Protein AF-A0AA37W5P5-F1 (afdb_monomer)

Structure (mmCIF, N/CA/C/O backbone):
data_AF-A0AA37W5P5-F1
#
_entry.id   AF-A0AA37W5P5-F1
#
loop_
_atom_site.group_PDB
_atom_site.id
_atom_site.type_symbol
_atom_site.label_atom_id
_atom_site.label_alt_id
_atom_site.label_comp_id
_atom_site.label_asym_id
_atom_site.label_entity_id
_atom_site.label_seq_id
_atom_site.pdbx_PDB_ins_code
_atom_site.Cartn_x
_atom_site.Cartn_y
_atom_site.Cartn_z
_atom_site.occupancy
_atom_site.B_iso_or_equiv
_atom_site.auth_seq_id
_atom_site.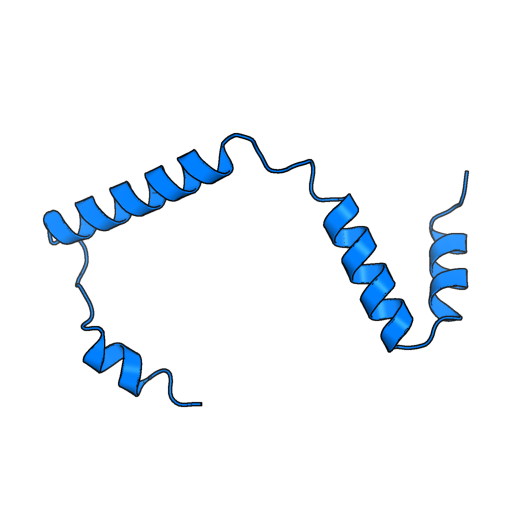auth_comp_id
_atom_site.auth_asym_id
_atom_site.auth_atom_id
_atom_site.pdbx_PDB_model_num
ATOM 1 N N . MET A 1 1 ? 16.653 14.386 -21.102 1.00 70.56 1 MET A N 1
ATOM 2 C CA . MET A 1 1 ? 15.467 13.998 -20.312 1.00 70.56 1 MET A CA 1
ATOM 3 C C . MET A 1 1 ? 14.846 12.792 -21.003 1.00 70.56 1 MET A C 1
ATOM 5 O O . MET A 1 1 ? 14.692 12.847 -22.218 1.00 70.56 1 MET A O 1
ATOM 9 N N . MET A 1 2 ? 14.606 11.689 -20.292 1.00 87.31 2 MET A N 1
ATOM 10 C CA . MET A 1 2 ? 13.949 10.508 -20.870 1.00 87.31 2 MET A CA 1
ATOM 11 C C . MET A 1 2 ? 12.458 10.807 -21.060 1.00 87.31 2 MET A C 1
ATOM 13 O O . MET A 1 2 ? 11.850 11.432 -20.194 1.00 87.31 2 MET A O 1
ATOM 17 N N . THR A 1 3 ? 11.864 10.389 -22.176 1.00 96.50 3 THR A N 1
ATOM 18 C CA . THR A 1 3 ? 10.411 10.522 -22.381 1.00 96.50 3 THR A CA 1
ATOM 19 C C . THR A 1 3 ? 9.660 9.346 -21.756 1.00 96.50 3 THR A C 1
ATOM 21 O O . THR A 1 3 ? 10.187 8.234 -21.684 1.00 96.50 3 THR A O 1
ATOM 24 N N . LEU A 1 4 ? 8.392 9.553 -21.385 1.00 94.56 4 LEU A N 1
ATOM 25 C CA . LEU A 1 4 ? 7.521 8.475 -20.898 1.00 94.56 4 LEU A CA 1
ATOM 26 C C . LEU A 1 4 ? 7.431 7.314 -21.902 1.00 94.56 4 LEU A C 1
ATOM 28 O O . LEU A 1 4 ? 7.476 6.146 -21.527 1.00 94.56 4 LEU A O 1
ATOM 32 N N . GLN A 1 5 ? 7.352 7.630 -23.196 1.00 96.44 5 GLN A N 1
ATOM 33 C CA . GLN A 1 5 ? 7.287 6.620 -24.248 1.00 96.44 5 GLN A CA 1
ATOM 34 C C . GLN A 1 5 ? 8.557 5.760 -24.300 1.00 96.44 5 GLN A C 1
ATOM 36 O O . GLN A 1 5 ? 8.453 4.544 -24.443 1.00 96.44 5 GLN A O 1
ATOM 41 N N . GLN A 1 6 ? 9.742 6.361 -24.156 1.00 95.81 6 GLN A N 1
ATOM 42 C CA . GLN A 1 6 ? 11.004 5.617 -24.082 1.00 95.81 6 GLN A 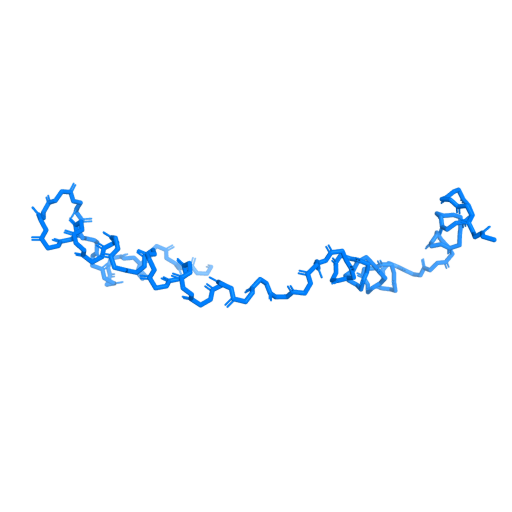CA 1
ATOM 43 C C . GLN A 1 6 ? 11.050 4.733 -22.830 1.00 95.81 6 GLN A C 1
ATOM 45 O O . GLN A 1 6 ? 11.366 3.551 -22.944 1.00 95.81 6 GLN A O 1
ATOM 50 N N . ALA A 1 7 ? 10.631 5.253 -21.671 1.00 94.12 7 ALA A N 1
ATOM 51 C CA . ALA A 1 7 ? 10.589 4.486 -20.423 1.00 94.12 7 ALA A CA 1
ATOM 52 C C . ALA A 1 7 ? 9.693 3.244 -20.532 1.00 94.12 7 ALA A C 1
ATOM 54 O O . ALA A 1 7 ? 10.085 2.147 -20.137 1.00 94.12 7 ALA A O 1
ATOM 55 N N . LEU A 1 8 ? 8.519 3.387 -21.151 1.00 95.75 8 LEU A N 1
ATOM 56 C CA . LEU A 1 8 ? 7.607 2.268 -21.383 1.00 95.75 8 LEU A CA 1
ATOM 57 C C . LEU A 1 8 ? 8.177 1.230 -22.356 1.00 95.75 8 LEU A C 1
ATOM 59 O O . LEU A 1 8 ? 7.958 0.034 -22.171 1.00 95.75 8 LEU A O 1
ATOM 63 N N . GLN A 1 9 ? 8.881 1.662 -23.405 1.00 96.44 9 GLN A N 1
ATOM 64 C CA . GLN A 1 9 ? 9.501 0.737 -24.358 1.00 96.44 9 GLN A CA 1
ATOM 65 C C . GLN A 1 9 ? 10.639 -0.056 -23.718 1.00 96.44 9 GLN A C 1
ATOM 67 O O . GLN A 1 9 ? 10.757 -1.257 -23.961 1.00 96.44 9 GLN A O 1
ATOM 72 N N . ASP A 1 10 ? 11.433 0.579 -22.862 1.00 95.12 10 ASP A N 1
ATOM 73 C CA . ASP A 1 10 ? 12.522 -0.095 -22.163 1.00 95.12 10 ASP A CA 1
ATOM 74 C C . ASP A 1 10 ? 12.002 -1.040 -21.074 1.00 95.12 10 ASP A C 1
ATOM 76 O O . ASP A 1 10 ? 12.431 -2.192 -21.014 1.00 95.12 10 ASP A O 1
ATOM 80 N N . ALA A 1 11 ? 10.978 -0.640 -20.313 1.00 95.38 11 ALA A N 1
ATOM 81 C CA . ALA A 1 11 ? 10.332 -1.511 -19.330 1.00 95.38 11 ALA A CA 1
ATOM 82 C C . ALA A 1 11 ? 9.724 -2.778 -19.962 1.00 95.38 11 ALA A C 1
ATOM 84 O O . ALA A 1 11 ? 9.710 -3.841 -19.342 1.00 95.38 11 ALA A O 1
ATOM 85 N N . LYS A 1 12 ? 9.247 -2.719 -21.215 1.00 94.56 12 LYS A N 1
ATOM 86 C CA . LYS A 1 12 ? 8.711 -3.897 -21.925 1.00 94.56 12 LYS A CA 1
ATOM 87 C C . LYS A 1 12 ? 9.763 -4.971 -22.214 1.00 94.56 12 LYS A C 1
ATOM 89 O O . LYS A 1 12 ? 9.375 -6.130 -22.359 1.00 94.56 12 LYS A O 1
ATOM 94 N N . LYS A 1 13 ? 11.051 -4.612 -22.276 1.00 97.00 13 LYS A N 1
ATOM 95 C CA . LYS A 1 13 ? 12.165 -5.554 -22.503 1.00 97.00 13 LYS A CA 1
ATOM 96 C C . LYS A 1 13 ? 12.487 -6.399 -21.267 1.00 97.00 13 LYS A C 1
ATOM 98 O O . LYS A 1 13 ? 13.132 -7.432 -21.399 1.00 97.00 13 LYS A O 1
ATOM 103 N N . LEU A 1 14 ? 12.027 -5.975 -20.092 1.00 97.38 14 LEU A N 1
ATOM 104 C CA . LEU A 1 14 ? 12.212 -6.681 -18.829 1.00 97.38 14 LEU A CA 1
ATOM 105 C C . LEU A 1 14 ? 11.289 -7.900 -18.716 1.00 97.38 14 LEU A C 1
ATOM 107 O O . LEU A 1 14 ? 10.171 -7.924 -19.253 1.00 97.38 14 LEU A O 1
ATOM 111 N N . SER A 1 15 ? 11.726 -8.897 -17.949 1.00 98.00 15 SER A N 1
ATOM 112 C CA . SER A 1 15 ? 10.884 -10.018 -17.538 1.00 98.00 15 SER A CA 1
ATOM 113 C C . SER A 1 15 ? 9.718 -9.548 -16.661 1.00 98.00 15 SER A C 1
ATOM 115 O O . SER A 1 15 ? 9.691 -8.433 -16.140 1.00 98.00 15 SER A O 1
ATOM 117 N N . LYS A 1 16 ? 8.721 -10.419 -16.453 1.00 96.06 16 LYS A N 1
ATOM 118 C CA . LYS A 1 16 ? 7.588 -10.103 -15.564 1.00 96.06 16 LYS A CA 1
ATOM 119 C C . LYS A 1 16 ? 8.042 -9.745 -14.143 1.00 96.06 16 LYS A C 1
ATOM 121 O O . LYS A 1 16 ? 7.458 -8.846 -13.552 1.00 96.06 16 LYS A O 1
ATOM 126 N N . LYS A 1 17 ? 9.064 -10.437 -13.626 1.00 96.56 17 LYS A N 1
ATOM 127 C CA . LYS A 1 17 ? 9.599 -10.219 -12.278 1.00 96.56 17 LYS A CA 1
ATOM 128 C C . LYS A 1 17 ? 10.285 -8.857 -12.172 1.00 96.56 17 LYS A C 1
ATOM 130 O O . LYS A 1 17 ? 9.918 -8.060 -11.322 1.00 96.56 17 LYS A O 1
ATOM 135 N N . GLU A 1 18 ? 11.186 -8.557 -13.100 1.00 97.00 18 GLU A N 1
ATOM 136 C CA . GLU A 1 18 ? 11.901 -7.274 -13.135 1.00 97.00 18 GLU A CA 1
ATOM 137 C C . GLU A 1 18 ? 10.948 -6.092 -13.365 1.00 97.00 18 GLU A C 1
ATOM 139 O O . GLU A 1 18 ? 11.128 -5.025 -12.788 1.00 97.00 18 GLU A O 1
ATOM 144 N N . ARG A 1 19 ? 9.881 -6.269 -14.161 1.00 97.25 19 ARG A N 1
ATOM 145 C CA . ARG A 1 19 ? 8.830 -5.246 -14.285 1.00 97.25 19 ARG A CA 1
ATOM 146 C C . ARG A 1 19 ? 8.081 -5.005 -12.977 1.00 97.25 19 ARG A C 1
ATOM 148 O O . ARG A 1 19 ? 7.707 -3.867 -12.718 1.00 97.25 19 ARG A O 1
ATOM 155 N N . ALA A 1 20 ? 7.830 -6.050 -12.188 1.00 95.94 20 ALA A N 1
ATOM 156 C CA . ALA A 1 20 ? 7.182 -5.913 -10.886 1.00 95.94 20 ALA A CA 1
ATOM 157 C C . ALA A 1 20 ? 8.088 -5.168 -9.894 1.00 95.94 20 ALA A C 1
ATOM 159 O O . ALA A 1 20 ? 7.624 -4.266 -9.204 1.00 95.94 20 ALA A O 1
ATOM 160 N N . GLU A 1 21 ? 9.382 -5.491 -9.887 1.00 96.69 21 GLU A N 1
ATOM 161 C CA . GLU A 1 21 ? 10.391 -4.786 -9.088 1.00 96.69 21 GLU A CA 1
ATOM 162 C C . GLU A 1 21 ? 10.489 -3.308 -9.495 1.00 96.69 21 GLU A C 1
ATOM 164 O O . GLU A 1 21 ? 10.390 -2.431 -8.639 1.00 96.69 21 GLU A O 1
ATOM 169 N N . LEU A 1 22 ? 10.567 -3.015 -10.799 1.00 95.94 22 LEU A N 1
ATOM 170 C CA . LEU A 1 22 ? 10.577 -1.644 -11.317 1.00 95.94 22 LEU A CA 1
ATOM 171 C C . LEU A 1 22 ? 9.312 -0.869 -10.921 1.00 95.94 22 LEU A C 1
ATOM 173 O O . LEU A 1 22 ? 9.407 0.285 -10.510 1.00 95.94 22 LEU A O 1
ATOM 177 N N . ALA A 1 23 ? 8.134 -1.486 -11.035 1.00 95.31 23 ALA A N 1
ATOM 178 C CA . ALA A 1 23 ? 6.879 -0.856 -10.636 1.00 95.31 23 ALA A CA 1
ATOM 179 C C . ALA A 1 23 ? 6.866 -0.528 -9.137 1.00 95.31 23 ALA A C 1
ATOM 181 O O . ALA A 1 23 ? 6.493 0.581 -8.768 1.00 95.31 23 ALA A O 1
ATOM 182 N N . HIS A 1 24 ? 7.320 -1.454 -8.288 1.00 93.00 24 HIS A N 1
ATOM 183 C CA . HIS A 1 24 ? 7.424 -1.226 -6.849 1.00 93.00 24 HIS A CA 1
ATOM 184 C C . HIS A 1 24 ? 8.378 -0.070 -6.521 1.00 93.00 24 HIS A C 1
ATOM 186 O O . HIS A 1 24 ? 8.001 0.846 -5.800 1.00 93.00 24 HIS A O 1
ATOM 192 N N . SER A 1 25 ? 9.580 -0.053 -7.106 1.00 92.06 25 SER A N 1
ATOM 193 C CA . SER A 1 25 ? 10.537 1.038 -6.889 1.00 92.06 25 SER A CA 1
ATOM 194 C C . SER A 1 25 ? 10.007 2.395 -7.353 1.00 92.06 25 SER A C 1
ATOM 196 O O . SER A 1 25 ? 10.234 3.396 -6.679 1.00 92.06 25 SER A O 1
ATOM 198 N N . LEU A 1 26 ? 9.293 2.439 -8.483 1.00 92.50 26 LEU A N 1
ATOM 199 C CA . LEU A 1 26 ? 8.676 3.671 -8.973 1.00 92.50 26 LEU A CA 1
ATOM 200 C C . LEU A 1 26 ? 7.565 4.151 -8.038 1.00 92.50 26 LEU A C 1
ATOM 202 O O . LEU A 1 26 ? 7.538 5.335 -7.725 1.00 92.50 26 LEU A O 1
ATOM 206 N N . LEU A 1 27 ? 6.697 3.257 -7.558 1.00 89.12 27 LEU A N 1
ATOM 207 C CA . LEU A 1 27 ? 5.656 3.610 -6.588 1.00 89.12 27 LEU A CA 1
ATOM 208 C C . LEU A 1 27 ? 6.267 4.178 -5.304 1.00 89.12 27 LEU A C 1
ATOM 210 O O . LEU A 1 27 ? 5.889 5.271 -4.903 1.00 89.12 27 LEU A O 1
ATOM 214 N N . ASN A 1 28 ? 7.284 3.519 -4.747 1.00 85.94 28 ASN A N 1
ATOM 215 C CA . ASN A 1 28 ? 7.975 4.017 -3.555 1.00 85.94 28 ASN A CA 1
ATOM 216 C C . ASN A 1 28 ? 8.669 5.369 -3.807 1.00 85.94 28 ASN A C 1
ATOM 218 O O . ASN A 1 28 ? 8.800 6.172 -2.897 1.00 85.94 28 ASN A O 1
ATOM 222 N N . SER A 1 29 ? 9.129 5.646 -5.034 1.00 85.38 29 SER A N 1
ATOM 223 C CA . SER A 1 29 ? 9.730 6.948 -5.373 1.00 85.38 29 SER A CA 1
ATOM 224 C C . SER A 1 29 ? 8.714 8.089 -5.488 1.00 85.38 29 SER A C 1
ATOM 226 O O . SER A 1 29 ? 9.107 9.253 -5.465 1.00 85.38 29 SER A O 1
ATOM 228 N N . LEU A 1 30 ? 7.430 7.753 -5.656 1.00 86.06 30 LEU A N 1
ATOM 229 C CA . LEU A 1 30 ? 6.319 8.704 -5.682 1.00 86.06 30 LEU A CA 1
ATOM 230 C C . LEU A 1 30 ? 5.749 8.959 -4.285 1.00 86.06 30 LEU A C 1
ATOM 232 O O . LEU A 1 30 ? 4.982 9.904 -4.119 1.00 86.06 30 LEU A O 1
ATOM 236 N N . GLU A 1 31 ? 6.099 8.130 -3.302 1.00 79.88 31 GLU A N 1
ATOM 237 C CA . GLU A 1 31 ? 5.830 8.427 -1.902 1.00 79.88 31 GLU A CA 1
ATOM 238 C C . GLU A 1 31 ? 6.725 9.608 -1.508 1.00 79.88 31 GLU A C 1
ATOM 240 O O . GLU A 1 31 ? 7.920 9.462 -1.241 1.00 79.88 31 GLU A O 1
ATOM 245 N N . GLU A 1 32 ? 6.155 10.815 -1.551 1.00 65.94 32 GLU A N 1
ATOM 246 C CA . GLU A 1 32 ? 6.752 11.987 -0.918 1.00 65.94 32 GLU A CA 1
ATOM 247 C C . GLU A 1 32 ? 7.003 11.608 0.545 1.00 65.94 32 GLU A C 1
ATOM 249 O O . GLU A 1 32 ? 6.108 11.061 1.192 1.00 65.94 32 GLU A O 1
ATOM 254 N N . GLY A 1 33 ? 8.262 11.753 0.985 1.00 62.16 33 GLY A N 1
ATOM 255 C CA . GLY A 1 33 ? 8.805 11.090 2.173 1.00 62.16 33 GLY A CA 1
ATOM 256 C C . GLY A 1 33 ? 7.839 11.098 3.349 1.00 62.16 33 GLY A C 1
ATOM 257 O O . GLY A 1 33 ? 7.191 12.120 3.549 1.00 62.16 33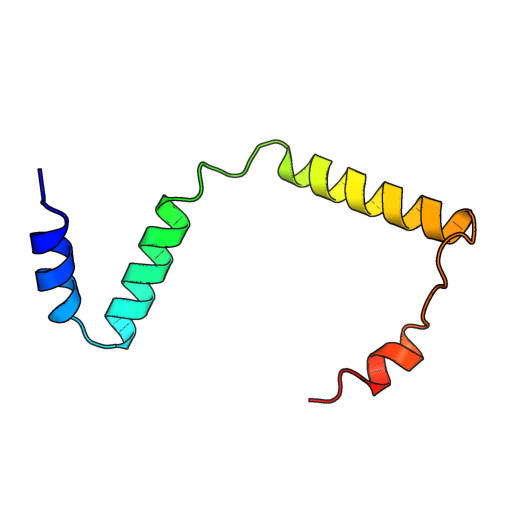 GLY A O 1
ATOM 258 N N . GLN A 1 34 ? 7.756 9.949 4.049 1.00 58.81 34 GLN A N 1
ATOM 259 C CA . GLN A 1 34 ? 6.927 9.701 5.239 1.00 58.81 34 GLN A CA 1
ATOM 260 C C . GLN A 1 34 ? 6.436 11.016 5.823 1.00 58.81 34 GLN A C 1
ATOM 262 O O . GLN A 1 34 ? 7.241 11.729 6.416 1.00 58.81 34 GLN A O 1
ATOM 267 N N . ASP A 1 35 ? 5.162 11.350 5.585 1.00 60.34 35 ASP A N 1
ATOM 268 C CA . ASP A 1 35 ? 4.558 12.528 6.196 1.00 60.34 35 ASP A CA 1
ATOM 269 C C . ASP A 1 35 ? 4.945 12.473 7.679 1.00 60.34 35 ASP A C 1
ATOM 271 O O . ASP A 1 35 ? 4.681 11.471 8.352 1.00 60.34 35 ASP A O 1
ATOM 275 N N . ASP A 1 36 ? 5.670 13.482 8.171 1.00 61.78 36 ASP A N 1
ATOM 276 C CA . ASP A 1 36 ? 6.182 13.495 9.548 1.00 61.78 36 ASP A CA 1
ATOM 277 C C . ASP A 1 36 ? 5.027 13.318 10.559 1.00 61.78 36 ASP A C 1
ATOM 279 O O . ASP A 1 36 ? 5.230 12.983 11.726 1.00 61.78 36 ASP A O 1
ATOM 283 N N . ASN A 1 37 ? 3.790 13.504 10.087 1.00 66.94 37 ASN A N 1
ATOM 284 C CA . ASN A 1 37 ? 2.549 13.335 10.807 1.00 66.94 37 ASN A CA 1
ATOM 285 C C . ASN A 1 37 ? 1.887 11.943 10.668 1.00 66.94 37 ASN A C 1
ATOM 287 O O . ASN A 1 37 ? 0.787 11.768 11.187 1.00 66.94 37 ASN A O 1
ATOM 291 N N . VAL A 1 38 ? 2.496 10.940 10.012 1.00 77.94 38 VAL A N 1
ATOM 292 C CA . VAL A 1 38 ? 1.929 9.572 9.908 1.00 77.94 38 VAL A CA 1
ATOM 293 C C . VAL A 1 38 ? 1.660 8.993 11.295 1.00 77.94 38 VAL A C 1
ATOM 295 O O . VAL A 1 38 ? 0.582 8.454 11.536 1.00 77.94 38 VAL A O 1
ATOM 298 N N . GLU A 1 39 ? 2.606 9.142 12.224 1.00 80.62 39 GLU A N 1
ATOM 299 C CA . GLU A 1 39 ? 2.450 8.669 13.604 1.00 80.62 39 GLU A CA 1
ATOM 300 C C . GLU A 1 39 ? 1.258 9.346 14.291 1.00 80.62 39 GLU A C 1
ATOM 302 O O . GLU A 1 39 ? 0.414 8.684 14.892 1.00 80.62 39 GLU A O 1
ATOM 307 N N . GLN A 1 40 ? 1.130 10.666 14.140 1.00 83.12 40 GLN A N 1
ATOM 308 C CA . GLN A 1 40 ? 0.015 11.412 14.715 1.00 83.12 40 GLN A CA 1
ATOM 309 C C . GLN A 1 40 ? -1.321 11.020 14.073 1.00 83.12 40 GLN A C 1
ATOM 311 O O . GLN A 1 40 ? -2.307 10.858 14.784 1.00 83.12 40 GLN A O 1
ATOM 316 N N . ALA A 1 41 ? -1.357 10.794 12.758 1.00 86.44 41 ALA A N 1
ATOM 317 C CA . ALA A 1 41 ? -2.550 10.321 12.064 1.00 86.44 41 ALA A CA 1
ATOM 318 C C . ALA A 1 41 ? -2.988 8.935 12.574 1.00 86.44 41 ALA A C 1
ATOM 320 O O . ALA A 1 41 ? -4.181 8.696 12.778 1.00 86.44 41 ALA A O 1
ATOM 321 N N . TRP A 1 42 ? -2.040 8.032 12.847 1.00 89.31 42 TRP A N 1
ATOM 322 C CA . TRP A 1 42 ? -2.331 6.743 13.481 1.00 89.31 42 TRP A CA 1
ATOM 323 C C . TRP A 1 42 ? -2.836 6.898 14.918 1.00 89.31 42 TRP A C 1
ATOM 325 O O . TRP A 1 42 ? -3.815 6.242 15.289 1.00 89.31 42 TRP A O 1
ATOM 335 N N . LEU A 1 43 ? -2.224 7.782 15.713 1.00 91.94 43 LEU A N 1
ATOM 336 C CA . LEU A 1 43 ? -2.677 8.092 17.071 1.00 91.94 43 LEU A CA 1
ATOM 337 C C . LEU A 1 43 ? -4.097 8.669 17.081 1.00 91.94 43 LEU A C 1
ATOM 339 O O . LEU A 1 43 ? -4.911 8.279 17.919 1.00 91.94 43 LEU A O 1
ATOM 343 N N . ASP A 1 44 ? -4.421 9.556 16.145 1.00 92.75 44 ASP A N 1
ATOM 344 C CA . ASP A 1 44 ? -5.745 10.166 16.031 1.00 92.75 44 ASP A CA 1
ATOM 345 C C . ASP A 1 44 ? -6.811 9.110 15.718 1.00 92.75 44 ASP A C 1
ATOM 347 O O . ASP A 1 44 ? -7.844 9.052 16.390 1.00 92.75 44 ASP A O 1
ATOM 351 N N . VAL A 1 45 ? -6.531 8.206 14.773 1.00 92.69 45 VAL A N 1
ATOM 352 C CA . VAL A 1 45 ? -7.423 7.083 14.445 1.00 92.69 45 VAL A CA 1
ATOM 353 C C . VAL A 1 45 ? -7.597 6.145 15.640 1.00 92.69 45 VAL A C 1
ATOM 355 O O . VAL A 1 45 ? -8.722 5.734 15.939 1.00 92.69 45 VAL A O 1
ATOM 358 N N . ALA A 1 46 ? -6.514 5.806 16.342 1.00 92.38 46 ALA A N 1
ATOM 359 C CA . ALA A 1 46 ? -6.573 4.940 17.516 1.00 92.38 46 ALA A CA 1
ATOM 360 C C . ALA A 1 46 ? -7.424 5.564 18.635 1.00 92.38 46 ALA A C 1
ATOM 362 O O . ALA A 1 46 ? -8.324 4.908 19.164 1.00 92.38 46 ALA A O 1
ATOM 363 N N . ASN A 1 47 ? -7.205 6.847 18.937 1.00 94.50 47 ASN A N 1
ATOM 364 C CA . ASN A 1 47 ? -7.973 7.588 19.937 1.00 94.50 47 ASN A CA 1
ATOM 365 C C . ASN A 1 47 ? -9.450 7.729 19.551 1.00 94.50 47 ASN A C 1
ATOM 367 O O . ASN A 1 47 ? -10.325 7.582 20.404 1.00 94.50 47 ASN A O 1
ATOM 371 N N . GLN A 1 48 ? -9.744 8.002 18.277 1.00 92.44 48 GLN A N 1
ATOM 372 C CA . GLN A 1 48 ? -11.117 8.082 17.781 1.00 92.44 48 GLN A CA 1
ATOM 373 C C . GLN A 1 48 ? -11.843 6.744 17.960 1.00 92.44 48 GLN A C 1
ATOM 375 O O . GLN A 1 48 ? -12.966 6.719 18.462 1.00 92.44 48 GLN A O 1
ATOM 380 N N . ARG A 1 49 ? -11.198 5.632 17.586 1.00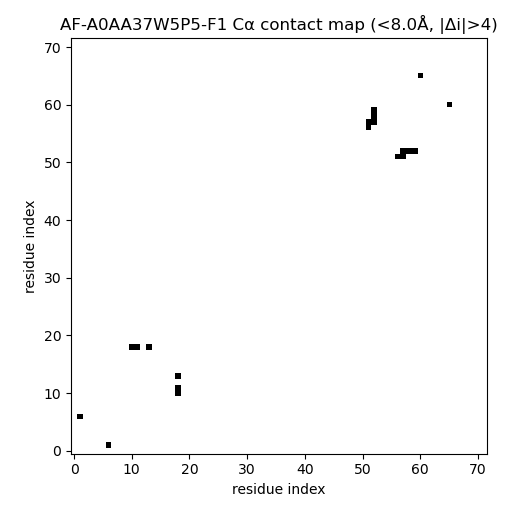 90.88 49 ARG A N 1
ATOM 381 C CA . ARG A 1 49 ? -11.775 4.289 17.729 1.00 90.88 49 ARG A CA 1
ATOM 382 C C . ARG A 1 49 ? -11.990 3.914 19.188 1.00 90.88 49 ARG A C 1
ATOM 384 O O . ARG A 1 49 ? -13.050 3.396 19.516 1.00 90.88 49 ARG A O 1
ATOM 391 N N . LEU A 1 50 ? -11.031 4.216 20.062 1.00 89.75 50 LEU A N 1
ATOM 392 C CA . LEU A 1 50 ? -11.175 3.965 21.495 1.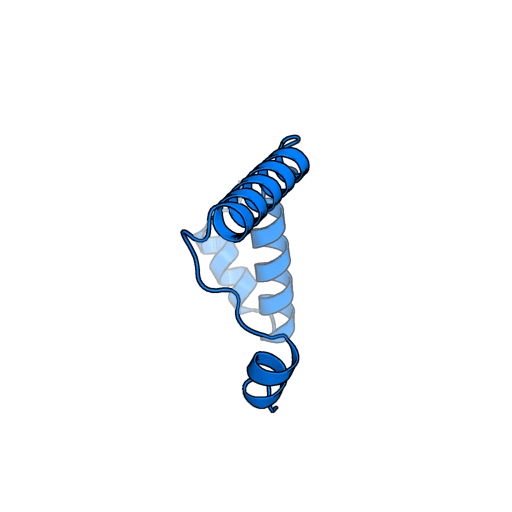00 89.75 50 LEU A CA 1
ATOM 393 C C . LEU A 1 50 ? -12.383 4.712 22.069 1.00 89.75 50 LEU A C 1
ATOM 395 O O . LEU A 1 50 ? -13.228 4.094 22.707 1.00 89.75 50 LEU A O 1
ATOM 399 N N . LYS A 1 51 ? -12.519 6.010 21.772 1.00 92.06 51 LYS A N 1
ATOM 400 C CA . LYS A 1 51 ? -13.660 6.813 22.236 1.00 92.06 51 LYS A CA 1
ATOM 401 C C . LYS A 1 51 ? -15.001 6.272 21.751 1.00 92.06 51 LYS A C 1
ATOM 403 O O . LYS A 1 51 ? -15.952 6.274 22.521 1.00 92.06 51 LYS A O 1
ATOM 408 N N . ALA A 1 52 ? -15.079 5.819 20.500 1.00 88.38 52 ALA A N 1
ATOM 409 C CA . ALA A 1 52 ? -16.303 5.249 19.939 1.00 88.38 52 ALA A CA 1
ATOM 410 C C . ALA A 1 52 ? -16.704 3.922 20.614 1.00 88.38 52 ALA A C 1
ATOM 412 O O . ALA A 1 52 ? -17.891 3.634 20.761 1.00 88.38 52 ALA A O 1
ATOM 413 N N . LEU A 1 53 ? -15.718 3.130 21.050 1.00 87.31 53 LEU A N 1
ATOM 414 C CA . LEU A 1 53 ? -15.949 1.918 21.839 1.00 87.31 53 LEU A CA 1
ATOM 415 C C . LEU A 1 53 ? -16.363 2.256 23.279 1.00 87.31 53 LEU A C 1
ATOM 417 O O . LEU A 1 53 ? -17.302 1.664 23.802 1.00 87.31 53 LEU A O 1
ATOM 421 N N . GLU A 1 54 ? -15.698 3.225 23.915 1.00 88.12 54 GLU A N 1
ATOM 422 C CA . GLU A 1 54 ? -16.018 3.674 25.278 1.00 88.12 54 GLU A CA 1
ATOM 423 C C . GLU A 1 54 ? -17.396 4.342 25.373 1.00 88.12 54 GLU A C 1
ATOM 425 O O . GLU A 1 54 ? -18.085 4.188 26.382 1.00 88.12 54 GLU A O 1
ATOM 430 N N . SER A 1 55 ? -17.818 5.071 24.335 1.00 89.56 55 SER A N 1
ATOM 431 C CA . SER A 1 55 ? -19.136 5.712 24.278 1.00 89.56 55 SER A CA 1
ATOM 432 C C . SER A 1 55 ? -20.278 4.729 24.005 1.00 89.56 55 SER A C 1
ATOM 434 O O . SER A 1 55 ? -21.440 5.092 24.190 1.00 89.56 55 SER A O 1
ATOM 436 N N . GLY A 1 56 ? -19.968 3.503 23.564 1.00 84.12 56 GLY A N 1
ATOM 437 C CA . GLY A 1 56 ? -20.959 2.530 23.101 1.00 84.12 56 GLY A CA 1
ATOM 438 C C . GLY A 1 56 ? -21.630 2.919 21.779 1.00 84.12 56 GLY A C 1
ATOM 439 O O . GLY A 1 56 ? -22.669 2.363 21.440 1.00 84.12 56 GLY A O 1
ATOM 440 N N . GLU A 1 57 ? -21.068 3.882 21.039 1.00 79.12 57 GLU A N 1
ATOM 441 C CA . GLU A 1 57 ? -21.564 4.291 19.717 1.00 79.12 57 GLU A CA 1
ATOM 442 C C . GLU A 1 57 ? -21.247 3.242 18.641 1.00 79.12 57 GLU A C 1
ATOM 444 O O . GLU A 1 57 ? -21.923 3.181 17.612 1.00 79.12 57 GLU A O 1
ATOM 449 N N . GLN A 1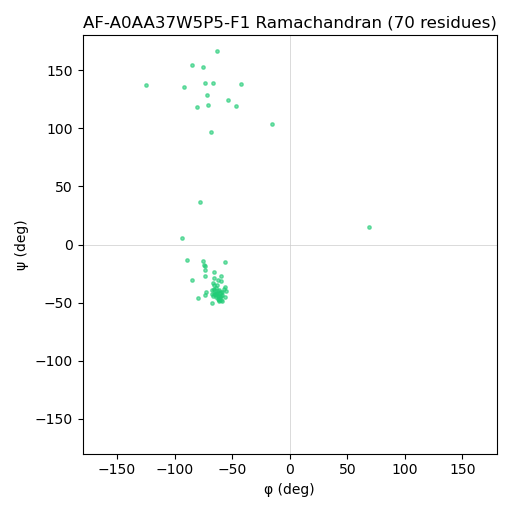 58 ? -20.243 2.394 18.884 1.00 79.06 58 GLN A N 1
ATOM 450 C CA . GLN A 1 58 ? -19.919 1.255 18.033 1.00 79.06 58 GLN A CA 1
ATOM 451 C C . GLN A 1 58 ? -19.889 -0.061 18.805 1.00 79.06 58 GLN A C 1
ATOM 453 O O . GLN A 1 58 ? -19.299 -0.159 19.881 1.00 79.06 58 GLN A O 1
ATOM 458 N N . ASP A 1 59 ? -20.474 -1.092 18.194 1.00 80.44 59 ASP A N 1
ATOM 459 C CA . ASP A 1 59 ? -20.441 -2.452 18.714 1.00 80.44 59 ASP A CA 1
ATOM 460 C C . ASP A 1 59 ? -19.033 -3.039 18.577 1.00 80.44 59 ASP A C 1
ATOM 462 O O . ASP A 1 59 ? -18.484 -3.180 17.479 1.00 80.44 59 ASP A O 1
ATOM 466 N N . ALA A 1 60 ? -18.443 -3.407 19.713 1.00 81.31 60 ALA A N 1
ATOM 467 C CA . ALA A 1 60 ? -17.202 -4.158 19.736 1.00 81.31 60 ALA A CA 1
ATOM 468 C C . ALA A 1 60 ? -17.462 -5.599 19.278 1.00 81.31 60 ALA A C 1
ATOM 470 O O . ALA A 1 60 ? -18.315 -6.298 19.825 1.00 81.31 60 ALA A O 1
ATOM 471 N N . VAL A 1 61 ? -16.677 -6.072 18.316 1.00 84.50 61 VAL A N 1
ATOM 472 C CA . VAL A 1 61 ? -16.635 -7.488 17.937 1.00 84.50 61 VAL A CA 1
ATOM 473 C C . VAL A 1 61 ? -15.544 -8.204 18.723 1.00 84.50 61 VAL A C 1
ATOM 475 O O . VAL A 1 61 ? -14.426 -7.706 18.862 1.00 84.50 61 VAL A O 1
ATOM 478 N N . SER A 1 62 ? -15.865 -9.389 19.245 1.00 87.50 62 SER A N 1
ATOM 479 C CA . SER A 1 62 ? -14.892 -10.220 19.950 1.00 87.50 62 SER A CA 1
ATOM 480 C C . SER A 1 62 ? -13.818 -10.724 18.990 1.00 87.50 62 SER A C 1
ATOM 482 O O . SER A 1 62 ? -14.114 -11.190 17.887 1.00 87.50 62 SER A O 1
ATOM 484 N N . TRP A 1 63 ? -12.565 -10.718 19.447 1.00 84.94 63 TRP A N 1
ATOM 485 C CA . TRP A 1 63 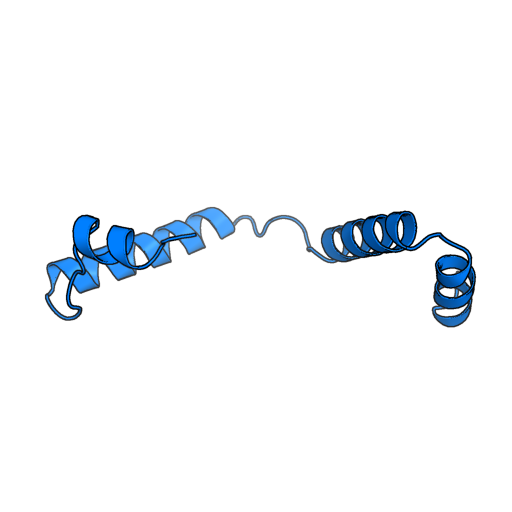? -11.460 -11.328 18.710 1.00 84.94 63 TRP A CA 1
ATOM 486 C C . TRP A 1 63 ? -11.712 -12.811 18.405 1.00 84.94 63 TRP A C 1
ATOM 488 O O . TRP A 1 63 ? -11.383 -13.273 17.315 1.00 84.94 63 TRP A O 1
ATOM 498 N N . ASP A 1 64 ? -12.346 -13.549 19.321 1.00 88.88 64 ASP A N 1
ATOM 499 C CA . ASP A 1 64 ? -12.672 -14.963 19.106 1.00 88.88 64 ASP A CA 1
ATOM 500 C C . ASP A 1 64 ? -13.691 -15.170 17.980 1.00 88.88 64 ASP A C 1
ATOM 502 O O . ASP A 1 64 ? -13.671 -16.214 17.325 1.00 88.88 64 ASP A O 1
ATOM 506 N N . ASP A 1 65 ? -14.572 -14.197 17.739 1.00 88.56 65 ASP A N 1
ATOM 507 C CA . ASP A 1 65 ? -15.551 -14.261 16.653 1.00 88.56 65 ASP A CA 1
ATOM 508 C C . ASP A 1 65 ? -14.905 -13.900 15.318 1.00 88.56 65 ASP A C 1
ATOM 510 O O . ASP A 1 65 ? -15.004 -14.674 14.368 1.00 88.56 65 ASP A O 1
ATOM 514 N N . ILE A 1 66 ? -14.118 -12.822 15.282 1.00 88.38 66 ILE A N 1
ATOM 515 C CA . ILE A 1 66 ? -13.350 -12.421 14.094 1.00 88.38 66 ILE A CA 1
ATOM 516 C C . ILE A 1 66 ? -12.376 -13.520 13.660 1.00 88.38 66 ILE A C 1
ATOM 518 O O . ILE A 1 66 ? -12.269 -13.842 12.478 1.00 88.38 66 ILE A O 1
ATOM 522 N N . LYS A 1 67 ? -11.703 -14.177 14.607 1.00 88.44 67 LYS A N 1
ATOM 523 C CA . LYS A 1 67 ? -10.764 -15.267 14.318 1.00 88.44 67 LYS A CA 1
ATOM 524 C C . LYS A 1 67 ? -11.413 -16.449 13.585 1.00 88.44 67 LYS A C 1
ATOM 526 O O . LYS A 1 67 ? -10.717 -17.160 12.864 1.00 88.44 67 LYS A O 1
ATOM 531 N N . LYS A 1 68 ? -12.720 -16.680 13.749 1.00 89.19 68 LYS A N 1
ATOM 532 C CA . LYS A 1 68 ? -13.444 -17.734 13.013 1.00 89.19 68 LYS A CA 1
ATOM 533 C C . LYS A 1 68 ? -13.660 -17.363 11.543 1.00 89.19 68 LYS A C 1
ATOM 535 O O . LYS A 1 68 ? -13.761 -18.268 10.718 1.00 89.19 68 LYS A O 1
ATOM 540 N N . GLU A 1 69 ? -13.725 -16.069 11.231 1.00 86.25 69 GLU A N 1
ATOM 541 C CA . GLU A 1 69 ? -13.936 -15.537 9.879 1.00 86.25 69 GLU A CA 1
ATOM 542 C C . GLU A 1 69 ? -12.631 -15.411 9.082 1.00 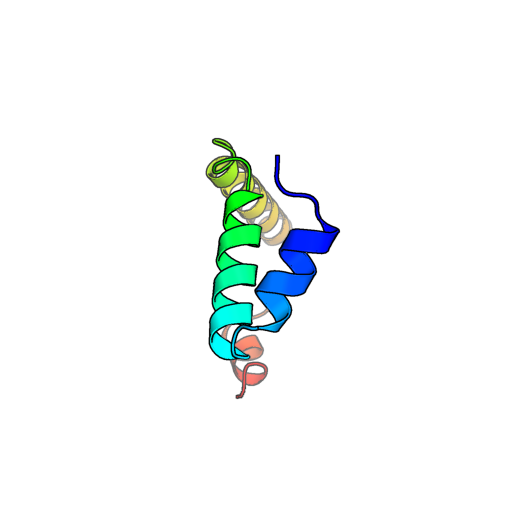86.25 69 GLU A C 1
ATOM 544 O O . GLU A 1 69 ? -12.640 -15.614 7.872 1.00 86.25 69 GLU A O 1
ATOM 549 N N . ILE A 1 70 ? -11.494 -15.166 9.749 1.00 87.00 70 ILE A N 1
ATOM 550 C CA . ILE A 1 70 ? -10.149 -15.106 9.132 1.00 87.00 70 ILE A CA 1
ATOM 551 C C . ILE A 1 70 ? -9.603 -16.527 8.854 1.00 87.00 70 ILE A C 1
ATOM 553 O O . ILE A 1 70 ? -8.426 -16.811 9.045 1.00 87.00 70 ILE A O 1
ATOM 557 N N . ARG A 1 71 ? -10.448 -17.484 8.455 1.00 68.75 71 ARG A N 1
ATOM 558 C CA . ARG A 1 71 ? -9.966 -18.824 8.089 1.00 68.75 71 ARG A CA 1
ATOM 559 C C . ARG A 1 71 ? -9.430 -18.800 6.655 1.00 68.75 71 ARG A C 1
ATOM 561 O O . ARG A 1 71 ? -10.195 -18.509 5.743 1.00 68.75 71 ARG A O 1
ATOM 568 N N . ASP A 1 72 ? -8.134 -19.099 6.537 1.00 57.00 72 ASP A N 1
ATOM 569 C CA . ASP A 1 72 ? -7.324 -19.238 5.311 1.00 57.00 72 ASP A CA 1
ATOM 570 C C . ASP A 1 72 ? -8.040 -19.873 4.104 1.00 57.00 72 ASP A C 1
ATOM 572 O O . ASP A 1 72 ? -8.710 -20.923 4.285 1.00 57.00 72 ASP A O 1
#

Radius of gyration: 21.68 Å; Cα contacts (8 Å, |Δi|>4): 10; chains: 1; bounding box: 37×33×50 Å

Organism: NCBI:txid1473156

Mean pre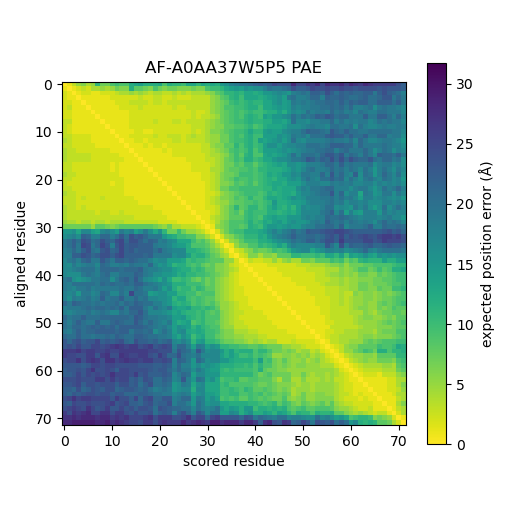dicted aligned error: 11.48 Å

Secondary structure (DSSP, 8-state):
---HHHHHHHHHTS-HHHHHHHHHHHHHHHS-S--TTHHHHHHHHHHHHHHHHHTTSSPPPPHHHHHHH---

Sequence (72 aa):
MMTLQQALQDAKKLSKKERAELAHSLLNSLEEGQDDNVEQAWLDVANQRLKALESGEQDAVSWDDIKKEIRD

InterPro domains:
  IPR013406 Conserved hypothetical protein CHP02574, addiction module [PF09720] (13-66)
  IPR013406 Conserved hypothetical protein CHP02574, addiction module [TIGR02574] (11-71)

Solvent-accessible surface area (backbone atoms only — not comparable to full-atom values): 4461 Å² total; per-residue (Å²): 133,87,50,72,69,57,53,53,58,56,50,64,75,46,53,76,66,56,41,49,52,51,50,51,54,52,53,58,68,67,51,72,70,77,58,92,53,53,66,55,55,50,50,50,53,51,53,53,52,50,50,34,50,76,71,63,79,41,88,83,78,55,67,76,59,51,58,66,70,71,62,129

Foldseek 3Di:
DDDPVNVVVVLVVDDPVVNVVVVVVVVVVPPPPDPPCPVVVVVVVVVVVVVCVVVVVDDDDDPVVVVVVPDD

pLDDT: mean 86.93, std 10.31, range [57.0, 98.0]

=== Feature glossary ===
Key to the feature types in this record:

Secondary structure (8-state, DSSP). Secondary structure is the local, repeating backbone conformation. DSSP classifies it into eight states by reading the hydrogen-bond network: three helix types (H, G, I), two β types (E, B), two non-regular types (T, S), and unstructured coil (-).

Backbone torsions (φ/ψ). Backbone dihedral angles. Every residue except chain termini has a φ (preceding-C → N → Cα → C) and a ψ (N → Cα → C → next-N). They are reported in degrees following the IUPAC sign convention. Secondary structure is essentially a statement about which (φ, ψ) basin each residue occupies.

Predicted aligned error. Predicted Aligned Error (PAE) is an AlphaFold confidence matrix: entry (i, j) is the expected error in the position of residue j, in ångströms, when the prediction is superimposed on the true structure at residue i. Low PAE within a block of residues means that block is internally rigid and well-predicted; high PAE between two blocks means their relative placement is uncertain even if each block individually is confident.

B-factor. B-factor (Debye–Waller factor) reflects atomic displacement in the crystal lattice. It is an experimental observable (units Å²), not a prediction; low values mean the atom is pinned down, high values mean it moves or is heterogeneous across the crystal.

Secondary structure (3-state, P-SEA). Three-state secondary structure (P-SEA) collapses the eight DSSP classes into helix (a), strand (b), and coil (c). P-SEA assigns these from Cα geometry alone — distances and angles — without requiring backbone oxygens, so it works on any Cα trace.

Sequence. Primary structure: the covalent order of the twenty standard amino acids along the backbone. Two proteins with the same sequence will (almost always) fold to the same structure; two with 30% identity often share a fold but not the details.

pLDDT. pLDDT is the predicted lDDT-Cα score: AlphaFold's confidence that the local environment of each residue (all inter-atomic distances within 15 Å) is correctly placed. It is a per-residue number between 0 and 100, with higher meaning more reliable.

InterPro / GO / CATH / organism. Functional annotations link the protein to curated databases. InterPro entries identify conserved domains and families by matching the sequence against member-database signatures (Pfam, PROSITE, CDD, …). Gene Ontology (GO) terms describe molecular function, biological process, and cellular component in a controlled vocabulary. CATH places the structure in a hierarchical fold classification (Class/Architecture/Topology/Homologous-superfamily). The organism is the source species.

Contact-map, Ramachandran, and PAE plots. Three diagnostic plots accompany the record. The Cα contact map visualizes the tertiary structure as a 2D adjacency matrix (8 Å cutoff, sequence-local contacts suppressed). The Ramachandran plot shows the distribution of backbone (φ, ψ) torsions, with points in the α and β basins reflecting secondary structure content. The PAE plot shows AlphaFold's inter-residue confidence as a color matrix.

mmCIF coordinates. The mmCIF table is the protein's shape written out atom by atom. For each backbone N, Cα, C, and carbonyl O, it records an (x, y, z) coordinate triple in Å plus the residue type, chain letter, and residue number.

Radius of gyration, Cα contacts, bounding box. Three whole-structure scalars: the radius of gyration (RMS distance of Cα from centroid, in Å), the count of Cα–Cα contacts (pairs closer than 8 Å and separated by more than four residues in sequence — i.e. tertiary, not local, contacts), and the bounding-box dimensions. Together they distinguish compact globular folds from extended fibres or disordered chains.

Foldseek 3Di. The Foldseek 3Di string encodes local tertiary geometry as a 20-letter alphabet — one character per residue — derived from the relative positions of nearby Cα atoms. Unlike the amino-acid sequence, 3Di is a direct function of the 3D structure, so two proteins with the same fold have similar 3Di strings even at low sequence identity.

Rendered structure images. Six rendered views show the 3D structure from the faces of a cube — i.e. along ±x, ±y, ±z. Rendering representation is drawn randomly per protein from cartoon (secondary-structure ribbons), sticks (backbone bonds), or molecular surface; coloring is either N→C rainbow (blue at the N-terminus through red at the C-terminus) or one color per chain.

Nearest PDB structures. The Foldseek neighbor list gives the closest experimentally determined structures in the PDB, ranked by structural alignment. TM-score near 1 means near-identical fold; near 0.3 means only rough topology match. This is how one finds what a novel AlphaFold prediction most resembles in the solved-structure universe.

Solvent-accessible surface area. SASA measures how much of the protein is reachable by solvent. It is computed by rolling a water-sized probe over the atomic surface and summing the exposed area (Å²). Per-residue SASA distinguishes core (buried, low SASA) from surface (exposed, high SASA) residues; total SASA is a whole-molecule size measure.